Protein AF-A0A1F3BCE0-F1 (afdb_monomer_lite)

Sequence (170 aa):
MANRNRELGTATLGGLVAGGLVSTALGMADISFSTAIGAFVGGLVAAYLLYGKTSQSAIAGALSGALGTPFFLGVSQILLIFEVIPLPSGPTPQLSELQAAVVVILMMNLIAGAIGAVILSAVHHPPKSLPPPPPPPGSAAGPVRYCVQCGAQLPSGAMICTHCNARQPQ

Foldseek 3Di:
DVVLVVLLVVLLVQLLVQLLVQLVVVVVVVDPCSLLVSLLSSLQSSLVSNAADLVSSLVSSLSSLLVSVVVNVVVVVVCVVVVVDPDDPDDDDDPVVVVVVNVVSNVSSSVSSSVSNNVNNVVRHHDPDDDDDPPPPPPDPDPFDADPPPRHTDDPPDQADPPPRDGDDD

Radius of gyration: 28.33 Å; chains: 1; bounding box: 57×28×84 Å

Structure (mmCIF, N/CA/C/O backbone):
data_AF-A0A1F3BCE0-F1
#
_entry.id   AF-A0A1F3BCE0-F1
#
loop_
_atom_site.group_PDB
_atom_site.id
_atom_site.type_symbol
_atom_site.label_atom_id
_atom_site.label_alt_id
_atom_site.label_comp_id
_atom_site.label_asym_id
_atom_site.label_entity_id
_atom_site.label_seq_id
_atom_site.pdbx_PDB_ins_code
_atom_site.Cartn_x
_atom_site.Cartn_y
_atom_site.Cartn_z
_atom_site.occupancy
_atom_site.B_iso_or_equiv
_atom_site.auth_seq_id
_atom_site.auth_comp_id
_atom_site.auth_asym_id
_atom_site.auth_atom_id
_atom_site.pdbx_PDB_model_num
ATOM 1 N N . MET A 1 1 ? 1.589 -1.762 25.331 1.00 50.16 1 MET A N 1
ATOM 2 C CA . MET A 1 1 ? 2.075 -1.101 24.094 1.00 50.16 1 MET A CA 1
ATOM 3 C C . MET A 1 1 ? 2.543 -2.093 23.023 1.00 50.16 1 MET A C 1
ATOM 5 O O . MET A 1 1 ? 2.323 -1.817 21.854 1.00 50.16 1 MET A O 1
ATOM 9 N N . ALA A 1 2 ? 3.106 -3.256 23.385 1.00 55.72 2 ALA A N 1
ATOM 10 C CA . ALA A 1 2 ? 3.605 -4.250 22.421 1.00 55.72 2 ALA A CA 1
ATOM 11 C C . ALA A 1 2 ? 2.556 -4.787 21.415 1.00 55.72 2 ALA A C 1
ATOM 13 O O . ALA A 1 2 ? 2.875 -4.913 20.237 1.00 55.72 2 ALA A O 1
ATOM 14 N N . ASN A 1 3 ? 1.304 -5.036 21.833 1.00 62.75 3 ASN A N 1
ATOM 15 C CA . ASN A 1 3 ? 0.257 -5.510 20.907 1.00 62.75 3 ASN A CA 1
ATOM 16 C C . ASN A 1 3 ? -0.098 -4.480 19.825 1.00 62.75 3 ASN A C 1
ATOM 18 O O . ASN A 1 3 ? -0.171 -4.831 18.655 1.00 62.75 3 ASN A O 1
ATOM 22 N N . ARG A 1 4 ? -0.184 -3.193 20.185 1.00 63.97 4 ARG A N 1
ATOM 23 C CA . ARG A 1 4 ? -0.515 -2.108 19.246 1.00 63.97 4 ARG A CA 1
ATOM 24 C C . ARG A 1 4 ? 0.516 -1.959 18.121 1.00 63.97 4 ARG A C 1
ATOM 26 O O . ARG A 1 4 ? 0.155 -1.661 16.988 1.00 63.97 4 ARG A O 1
ATOM 33 N N . ASN A 1 5 ? 1.798 -2.165 18.429 1.00 68.44 5 ASN A N 1
ATOM 34 C CA . ASN A 1 5 ? 2.860 -2.105 17.421 1.00 68.44 5 ASN A CA 1
ATOM 35 C C . ASN A 1 5 ? 2.867 -3.347 16.521 1.00 68.44 5 ASN A C 1
ATOM 37 O O . ASN A 1 5 ? 3.175 -3.230 15.338 1.00 68.44 5 ASN A O 1
ATOM 41 N N . ARG A 1 6 ? 2.495 -4.521 17.052 1.00 72.12 6 ARG A N 1
ATOM 42 C CA . ARG A 1 6 ? 2.327 -5.737 16.242 1.00 72.12 6 ARG A CA 1
ATOM 43 C C . ARG A 1 6 ? 1.175 -5.605 15.250 1.00 72.12 6 ARG A C 1
ATOM 45 O O . ARG A 1 6 ? 1.362 -5.956 14.094 1.00 72.12 6 ARG A O 1
ATOM 52 N N . GLU A 1 7 ? 0.046 -5.046 15.675 1.00 75.38 7 GLU A N 1
ATOM 53 C CA . GLU A 1 7 ? -1.128 -4.800 14.820 1.00 75.38 7 GLU A CA 1
ATOM 54 C C . GLU A 1 7 ? -0.823 -3.813 13.681 1.00 75.38 7 GLU A C 1
ATOM 56 O O . GLU A 1 7 ? -1.192 -4.038 12.531 1.00 75.38 7 GLU A O 1
ATOM 61 N N . LEU A 1 8 ? -0.085 -2.738 13.980 1.00 75.38 8 LEU A N 1
ATOM 62 C CA . LEU A 1 8 ? 0.407 -1.796 12.968 1.00 75.38 8 LEU A CA 1
ATOM 63 C C . LEU A 1 8 ? 1.355 -2.470 11.969 1.00 75.38 8 LEU A C 1
ATOM 65 O O . LEU A 1 8 ? 1.243 -2.250 10.762 1.00 75.38 8 LEU A O 1
ATOM 69 N N . GLY A 1 9 ? 2.282 -3.292 12.466 1.00 77.50 9 GLY A N 1
ATOM 70 C CA . GLY A 1 9 ? 3.245 -4.005 11.633 1.00 77.50 9 GLY A CA 1
ATOM 71 C C . GLY A 1 9 ? 2.578 -4.988 10.672 1.00 77.50 9 GLY A C 1
ATOM 72 O O . GLY A 1 9 ? 2.871 -4.963 9.479 1.00 77.50 9 GLY A O 1
ATOM 73 N N . THR A 1 10 ? 1.642 -5.808 11.157 1.00 81.88 10 THR A N 1
ATOM 74 C CA . THR A 1 10 ? 0.932 -6.788 10.318 1.00 81.88 10 THR A CA 1
ATOM 75 C C . THR A 1 10 ? 0.036 -6.118 9.283 1.00 81.88 10 THR A C 1
ATOM 77 O O . THR A 1 10 ? 0.005 -6.564 8.138 1.00 81.88 10 THR A O 1
ATOM 80 N N . ALA A 1 11 ? -0.637 -5.023 9.640 1.00 79.38 11 ALA A N 1
ATOM 81 C CA . ALA A 1 11 ? -1.458 -4.266 8.700 1.00 79.38 11 ALA A CA 1
ATOM 82 C C . ALA A 1 11 ? -0.626 -3.588 7.604 1.00 79.38 11 ALA A C 1
ATOM 84 O O . ALA A 1 11 ? -0.996 -3.632 6.431 1.00 79.38 11 ALA A O 1
ATOM 85 N N . THR A 1 12 ? 0.528 -3.018 7.966 1.00 80.50 12 THR A N 1
ATOM 86 C CA . THR A 1 12 ? 1.458 -2.419 6.995 1.00 80.50 12 THR A CA 1
ATOM 87 C C . THR A 1 12 ? 2.016 -3.482 6.051 1.00 80.50 12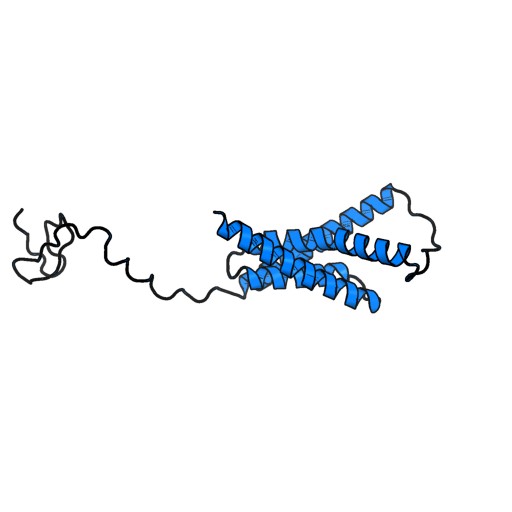 THR A C 1
ATOM 89 O O . THR A 1 12 ? 2.082 -3.259 4.846 1.00 80.50 12 THR A O 1
ATOM 92 N N . LEU A 1 13 ? 2.368 -4.660 6.580 1.00 83.81 13 LEU A N 1
ATOM 93 C CA . LEU A 1 13 ? 2.865 -5.780 5.784 1.00 83.81 13 LEU A CA 1
ATOM 94 C C . LEU A 1 13 ? 1.784 -6.327 4.839 1.00 83.81 13 LEU A C 1
ATOM 96 O O . LEU A 1 13 ? 2.056 -6.545 3.663 1.00 83.81 13 LEU A O 1
ATOM 100 N N . GLY A 1 14 ? 0.550 -6.487 5.325 1.00 83.06 14 GLY A N 1
ATOM 101 C CA . GLY A 1 14 ? -0.590 -6.901 4.505 1.00 83.06 14 GLY A CA 1
ATOM 102 C C . GLY A 1 14 ? -0.883 -5.914 3.373 1.00 83.06 14 GLY A C 1
ATOM 103 O O . GLY A 1 14 ? -1.047 -6.327 2.225 1.00 83.06 14 GLY A O 1
ATOM 104 N N . GLY A 1 15 ? -0.864 -4.611 3.673 1.00 81.56 15 GLY A N 1
ATOM 105 C CA . GLY A 1 15 ? -0.995 -3.552 2.673 1.00 81.56 15 GLY A CA 1
ATOM 106 C C . GLY A 1 15 ? 0.139 -3.558 1.648 1.00 81.56 15 GLY A C 1
ATOM 107 O O . GLY A 1 15 ? -0.115 -3.449 0.453 1.00 81.56 15 GLY A O 1
ATOM 108 N N . LEU A 1 16 ? 1.383 -3.760 2.089 1.00 84.06 16 LEU A N 1
ATOM 109 C CA . LEU A 1 16 ? 2.546 -3.829 1.204 1.00 84.06 16 LEU A CA 1
ATOM 110 C C . LEU A 1 16 ? 2.471 -5.023 0.243 1.00 84.06 16 LEU A C 1
ATOM 112 O O . LEU A 1 16 ? 2.713 -4.859 -0.950 1.00 84.06 16 LEU A O 1
ATOM 116 N N . VAL A 1 17 ? 2.103 -6.208 0.736 1.00 84.62 17 VAL A N 1
ATOM 117 C CA . VAL A 1 17 ? 1.971 -7.410 -0.103 1.00 84.62 17 VAL A CA 1
ATOM 118 C C . VAL A 1 17 ? 0.839 -7.241 -1.115 1.00 84.62 17 VAL A C 1
ATOM 120 O O . VAL A 1 17 ? 1.044 -7.474 -2.305 1.00 84.62 17 VAL A O 1
ATOM 123 N N . ALA A 1 18 ? -0.337 -6.791 -0.671 1.00 85.50 18 ALA A N 1
ATOM 124 C CA . ALA A 1 18 ? -1.476 -6.583 -1.560 1.00 85.50 18 ALA A CA 1
ATOM 125 C C . ALA A 1 18 ? -1.192 -5.494 -2.607 1.00 85.50 18 ALA A C 1
ATOM 127 O O . ALA A 1 18 ? -1.398 -5.709 -3.800 1.00 85.50 18 ALA A O 1
ATOM 128 N N . GLY A 1 19 ? -0.667 -4.346 -2.174 1.00 82.62 19 GLY A N 1
ATOM 129 C CA . GLY A 1 19 ? -0.319 -3.241 -3.062 1.00 82.62 19 GLY A CA 1
ATOM 130 C C . GLY A 1 19 ? 0.815 -3.579 -4.030 1.00 82.62 19 GLY A C 1
ATOM 131 O O . GLY A 1 19 ? 0.760 -3.190 -5.198 1.00 82.62 19 GLY A O 1
ATOM 132 N N . GLY A 1 20 ? 1.806 -4.355 -3.584 1.00 78.94 20 GLY A N 1
ATOM 133 C CA . GLY A 1 20 ? 2.882 -4.875 -4.425 1.00 78.94 20 GLY A CA 1
ATOM 134 C C . GLY A 1 20 ? 2.356 -5.797 -5.523 1.00 78.94 20 GLY A C 1
ATOM 135 O O . GLY A 1 20 ? 2.629 -5.551 -6.693 1.00 78.94 20 GLY A O 1
ATOM 136 N N . LEU A 1 21 ? 1.532 -6.791 -5.171 1.00 83.00 21 LEU A N 1
ATOM 137 C CA . LEU A 1 21 ? 0.924 -7.715 -6.139 1.00 83.00 21 LEU A CA 1
ATOM 138 C C . LEU A 1 21 ? 0.080 -6.987 -7.187 1.00 83.00 21 LEU A C 1
ATOM 140 O O . LEU A 1 21 ? 0.200 -7.268 -8.379 1.00 83.00 21 LEU A O 1
ATOM 144 N N . VAL A 1 22 ? -0.740 -6.027 -6.753 1.00 85.12 22 VAL A N 1
ATOM 145 C CA . VAL A 1 22 ? -1.549 -5.199 -7.656 1.00 85.12 22 VAL A CA 1
ATOM 146 C C . VAL A 1 22 ? -0.647 -4.375 -8.575 1.00 85.12 22 VAL A C 1
ATOM 148 O O . VAL A 1 22 ? -0.837 -4.403 -9.787 1.00 85.12 22 VAL A O 1
ATOM 151 N N . SER A 1 23 ? 0.385 -3.716 -8.038 1.00 80.31 23 SER A N 1
ATOM 152 C CA . SER A 1 23 ? 1.344 -2.950 -8.852 1.00 80.31 23 SER A CA 1
ATOM 153 C C . SER A 1 23 ? 2.004 -3.819 -9.922 1.00 80.31 23 SER A C 1
ATOM 155 O O . SER A 1 23 ? 2.091 -3.410 -11.077 1.00 80.31 23 SER A O 1
ATOM 157 N N . THR A 1 24 ? 2.446 -5.025 -9.557 1.00 76.31 24 THR A N 1
ATOM 158 C CA . THR A 1 24 ? 3.091 -5.956 -10.488 1.00 76.31 24 THR A CA 1
ATOM 159 C C . THR A 1 24 ? 2.121 -6.436 -11.563 1.00 76.31 24 THR A C 1
ATOM 161 O O . THR A 1 24 ? 2.476 -6.428 -12.739 1.00 76.31 24 THR A O 1
ATOM 164 N N . ALA A 1 25 ? 0.893 -6.800 -11.188 1.00 81.25 25 ALA A N 1
ATOM 165 C CA . ALA A 1 25 ? -0.125 -7.241 -12.138 1.00 81.25 25 ALA A CA 1
ATOM 166 C C . ALA A 1 25 ? -0.481 -6.138 -13.149 1.00 81.25 25 ALA A C 1
ATOM 168 O O . ALA A 1 25 ? -0.535 -6.402 -14.348 1.00 81.25 25 ALA A O 1
ATOM 169 N N . LEU A 1 26 ? -0.663 -4.894 -12.687 1.00 83.75 26 LEU A N 1
ATOM 170 C CA . LEU A 1 26 ? -0.916 -3.754 -13.577 1.00 83.75 26 LEU A CA 1
ATOM 171 C C . LEU A 1 26 ? 0.314 -3.379 -14.413 1.00 83.75 26 LEU A C 1
ATOM 173 O O . LEU A 1 26 ? 0.160 -2.933 -15.547 1.00 83.75 26 LEU A O 1
ATOM 177 N N . GLY A 1 27 ? 1.519 -3.569 -13.872 1.00 76.62 27 GLY A N 1
ATOM 178 C CA . GLY A 1 27 ? 2.769 -3.370 -14.602 1.00 76.62 27 GLY A CA 1
ATOM 179 C C . GLY A 1 27 ? 2.918 -4.324 -15.787 1.00 76.62 27 GLY A C 1
ATOM 180 O O . GLY A 1 27 ? 3.369 -3.896 -16.840 1.00 76.62 27 GLY A O 1
ATOM 181 N N . MET A 1 28 ? 2.470 -5.580 -15.662 1.00 76.50 28 MET A N 1
ATOM 182 C CA . MET A 1 28 ? 2.459 -6.524 -16.793 1.00 76.50 28 MET A CA 1
ATOM 183 C C . MET A 1 28 ? 1.461 -6.147 -17.894 1.00 76.50 28 MET A C 1
ATOM 185 O O . MET A 1 28 ? 1.598 -6.603 -19.023 1.00 76.50 28 MET A O 1
ATOM 189 N N . ALA A 1 29 ? 0.455 -5.337 -17.569 1.00 83.25 29 ALA A N 1
ATOM 190 C CA . ALA A 1 29 ? -0.540 -4.848 -18.516 1.00 83.25 29 ALA A CA 1
ATOM 191 C C . ALA A 1 29 ? -0.186 -3.465 -19.104 1.00 83.25 29 ALA A C 1
ATOM 193 O O . ALA A 1 29 ? -1.044 -2.851 -19.735 1.00 83.25 29 ALA A O 1
ATOM 194 N N . ASP A 1 30 ? 1.035 -2.957 -18.870 1.00 78.69 30 ASP A N 1
ATOM 195 C CA . ASP A 1 30 ? 1.509 -1.632 -19.312 1.00 78.69 30 ASP A CA 1
ATOM 196 C C . ASP A 1 30 ? 0.585 -0.465 -18.899 1.00 78.69 30 ASP A C 1
ATOM 198 O O . ASP A 1 30 ? 0.474 0.568 -19.565 1.00 78.69 30 ASP A O 1
ATOM 202 N N . ILE A 1 31 ? -0.095 -0.604 -17.756 1.00 82.38 31 ILE A N 1
ATOM 203 C CA . ILE A 1 31 ? -0.992 0.439 -17.256 1.00 82.38 31 ILE A CA 1
ATOM 204 C C . ILE A 1 31 ? -0.166 1.540 -16.589 1.00 82.38 31 ILE A C 1
ATOM 206 O O . ILE A 1 31 ? 0.588 1.307 -15.639 1.00 82.38 31 ILE A O 1
ATOM 210 N N . SER A 1 32 ? -0.353 2.777 -17.056 1.00 81.06 32 SER A N 1
ATOM 211 C CA . SER A 1 32 ? 0.250 3.958 -16.437 1.00 81.06 32 SER A CA 1
ATOM 212 C C . SER A 1 32 ? -0.177 4.080 -14.969 1.00 81.06 32 SER A C 1
ATOM 214 O O . SER A 1 32 ? -1.330 3.834 -14.627 1.00 81.06 32 SER A O 1
ATOM 216 N N . PHE A 1 33 ? 0.741 4.503 -14.095 1.00 79.19 33 PHE A N 1
ATOM 217 C CA . PHE A 1 33 ? 0.499 4.666 -12.651 1.00 79.19 33 PHE A CA 1
ATOM 218 C C . PHE A 1 33 ? 0.217 3.366 -11.875 1.00 79.19 33 PHE A C 1
ATOM 220 O O . PHE A 1 33 ? -0.322 3.423 -10.767 1.00 79.19 33 PHE A O 1
ATOM 227 N N . SER A 1 34 ? 0.625 2.206 -12.397 1.00 80.62 34 SER A N 1
ATOM 228 C CA . SER A 1 34 ? 0.491 0.902 -11.726 1.00 80.62 34 SER A CA 1
ATOM 229 C C . SER A 1 34 ? 0.958 0.917 -10.262 1.00 80.62 34 SER A C 1
ATOM 231 O O . SER A 1 34 ? 0.253 0.416 -9.385 1.00 80.62 34 SER A O 1
ATOM 233 N N . THR A 1 35 ? 2.085 1.573 -9.967 1.00 81.19 35 THR A N 1
ATOM 234 C CA . THR A 1 35 ? 2.631 1.693 -8.604 1.00 81.19 35 THR A CA 1
ATOM 235 C C . THR A 1 35 ? 1.772 2.559 -7.686 1.00 81.19 35 THR A C 1
ATOM 237 O O . THR A 1 35 ? 1.637 2.249 -6.505 1.00 81.19 35 THR A O 1
ATOM 240 N N . ALA A 1 36 ? 1.166 3.627 -8.210 1.00 83.75 36 ALA A N 1
ATOM 241 C CA . ALA A 1 36 ? 0.311 4.517 -7.429 1.00 83.75 36 ALA A CA 1
ATOM 242 C C . ALA A 1 36 ? -1.031 3.846 -7.113 1.00 83.75 36 ALA A C 1
ATOM 244 O O . ALA A 1 36 ? -1.526 3.946 -5.991 1.00 83.75 36 ALA A O 1
ATOM 245 N N . ILE A 1 37 ? -1.588 3.105 -8.079 1.00 85.00 37 ILE A N 1
ATOM 246 C CA . ILE A 1 37 ? -2.800 2.298 -7.889 1.00 85.00 37 ILE A CA 1
ATOM 247 C C . ILE A 1 37 ? -2.535 1.199 -6.857 1.00 85.00 37 ILE A C 1
ATOM 249 O O . ILE A 1 37 ? -3.321 1.023 -5.928 1.00 85.00 37 ILE A O 1
ATOM 253 N N . GLY A 1 38 ? -1.410 0.493 -6.961 1.00 82.94 38 GLY A N 1
ATOM 254 C CA . GLY A 1 38 ? -1.050 -0.508 -5.966 1.00 82.94 38 GLY A CA 1
ATOM 255 C C . GLY A 1 38 ? -0.787 0.093 -4.586 1.00 82.94 38 GLY A C 1
ATOM 256 O O . GLY A 1 38 ? -1.270 -0.453 -3.598 1.00 82.94 38 GLY A O 1
ATOM 257 N N . ALA A 1 39 ? -0.131 1.253 -4.488 1.00 83.25 39 ALA A N 1
ATOM 258 C CA . ALA A 1 39 ? 0.026 1.966 -3.219 1.00 83.25 39 ALA A CA 1
ATOM 259 C C . ALA A 1 39 ? -1.332 2.352 -2.607 1.00 83.25 39 ALA A C 1
ATOM 261 O O . ALA A 1 39 ? -1.544 2.157 -1.410 1.00 83.25 39 ALA A O 1
ATOM 262 N N . PHE A 1 40 ? -2.279 2.820 -3.425 1.00 86.44 40 PHE A N 1
ATOM 263 C CA . PHE A 1 40 ? -3.645 3.120 -2.996 1.00 86.44 40 PHE A CA 1
ATOM 264 C C . PHE A 1 40 ? -4.368 1.876 -2.458 1.00 86.44 40 PHE A C 1
ATOM 266 O O . PHE A 1 40 ? -4.936 1.919 -1.365 1.00 86.44 40 PHE A O 1
ATOM 273 N N . VAL A 1 41 ? -4.296 0.747 -3.174 1.00 87.75 41 VAL A N 1
ATOM 274 C CA . VAL A 1 41 ? -4.884 -0.528 -2.728 1.00 87.75 41 VAL A CA 1
ATOM 275 C C . VAL A 1 41 ? -4.201 -1.047 -1.462 1.00 87.75 41 VAL A C 1
ATOM 277 O O . VAL A 1 41 ? -4.880 -1.507 -0.546 1.00 87.75 41 VAL A O 1
ATOM 280 N N . GLY A 1 42 ? -2.880 -0.914 -1.355 1.00 84.25 42 GLY A N 1
ATOM 281 C CA . GLY A 1 42 ? -2.143 -1.240 -0.137 1.00 84.25 42 GLY A CA 1
ATOM 282 C C . GLY A 1 42 ? -2.595 -0.399 1.058 1.00 84.25 42 GLY A C 1
ATOM 283 O O . GLY A 1 42 ? -2.808 -0.938 2.146 1.00 84.25 42 GLY A O 1
ATOM 284 N N . GLY A 1 43 ? -2.856 0.891 0.833 1.00 82.56 43 GLY A N 1
ATOM 285 C CA . GLY A 1 43 ? -3.464 1.792 1.810 1.00 82.56 43 GLY A CA 1
ATOM 286 C C . GLY A 1 43 ? -4.859 1.351 2.254 1.00 82.56 43 GLY A C 1
ATOM 287 O O . GLY A 1 43 ? -5.128 1.300 3.457 1.00 82.56 43 GLY A O 1
ATOM 288 N N . LEU A 1 44 ? -5.726 0.963 1.311 1.00 84.94 44 LEU A N 1
ATOM 289 C CA . LEU A 1 44 ? -7.048 0.403 1.617 1.00 84.94 44 LEU A CA 1
ATOM 290 C C . LEU A 1 44 ? -6.923 -0.856 2.486 1.00 84.94 44 LEU A C 1
ATOM 292 O O . LEU A 1 44 ? -7.535 -0.942 3.545 1.00 84.94 44 LEU A O 1
ATOM 296 N N . VAL A 1 45 ? -6.091 -1.819 2.091 1.00 85.31 45 VAL A N 1
ATOM 297 C CA . VAL A 1 45 ? -5.916 -3.075 2.839 1.00 85.31 45 VAL A CA 1
ATOM 298 C C . VAL A 1 45 ? -5.360 -2.818 4.242 1.00 85.31 45 VAL A C 1
ATOM 300 O O . VAL A 1 45 ? -5.848 -3.401 5.213 1.00 85.31 45 VAL A O 1
ATOM 303 N N . ALA A 1 46 ? -4.400 -1.901 4.384 1.00 82.25 46 ALA A N 1
ATOM 304 C CA . ALA A 1 46 ? -3.877 -1.512 5.690 1.00 82.25 46 ALA A CA 1
ATOM 305 C C . ALA A 1 46 ? -4.973 -0.902 6.581 1.00 82.25 46 ALA A C 1
ATOM 307 O O . ALA A 1 46 ? -5.107 -1.284 7.745 1.00 82.25 46 ALA A O 1
ATOM 308 N N . ALA A 1 47 ? -5.799 0.000 6.043 1.00 81.56 47 ALA A N 1
ATOM 309 C CA . ALA A 1 47 ? -6.919 0.584 6.780 1.00 81.56 47 ALA A CA 1
ATOM 310 C C . ALA A 1 47 ? -7.986 -0.445 7.164 1.00 81.56 47 ALA A C 1
ATOM 312 O O . ALA A 1 47 ? -8.525 -0.371 8.271 1.00 81.56 47 ALA A O 1
ATOM 313 N N . TYR A 1 48 ? -8.247 -1.420 6.291 1.00 83.19 48 TYR A N 1
ATOM 314 C CA . TYR A 1 48 ? -9.182 -2.507 6.560 1.00 83.19 48 TYR A CA 1
ATOM 315 C C . TYR A 1 48 ? -8.720 -3.353 7.750 1.00 83.19 48 TYR A C 1
ATOM 317 O O . TYR A 1 48 ? -9.511 -3.659 8.636 1.00 83.19 48 TYR A O 1
ATOM 325 N N . LEU A 1 49 ? -7.426 -3.682 7.811 1.00 81.50 49 LEU A N 1
ATOM 326 C CA . LEU A 1 49 ? -6.853 -4.485 8.894 1.00 81.50 49 LEU A CA 1
ATOM 327 C C . LEU A 1 49 ? -6.772 -3.730 10.233 1.00 81.50 49 LEU A C 1
ATOM 329 O O . LEU A 1 49 ? -6.841 -4.355 11.288 1.00 81.50 49 LEU A O 1
ATOM 333 N N . LEU A 1 50 ? -6.635 -2.400 10.206 1.00 77.25 50 LEU A N 1
ATOM 334 C CA . LEU A 1 50 ? -6.449 -1.566 11.402 1.00 77.25 50 LEU A CA 1
ATOM 335 C C . LEU A 1 50 ? -7.744 -1.089 12.075 1.00 77.25 50 LEU A C 1
ATOM 337 O O . LEU A 1 50 ? -7.650 -0.529 13.165 1.00 77.25 50 LEU A O 1
ATOM 341 N N . TYR A 1 51 ? -8.912 -1.276 11.449 1.00 67.31 51 TYR A N 1
ATOM 342 C CA . TYR A 1 51 ? -10.249 -1.010 12.010 1.00 67.31 51 TYR A CA 1
ATOM 343 C C . TYR A 1 51 ? -10.322 0.213 12.964 1.00 67.31 51 TYR A C 1
ATOM 345 O O . TYR A 1 51 ? -10.345 0.095 14.190 1.00 67.31 51 TYR A O 1
ATOM 353 N N . GLY A 1 52 ? -10.420 1.424 12.399 1.00 58.91 52 GLY A N 1
ATOM 354 C CA . GLY A 1 52 ? -11.069 2.554 13.087 1.00 58.91 52 GLY A CA 1
ATOM 355 C C . GLY A 1 52 ? -10.204 3.670 13.689 1.00 58.91 52 GLY A C 1
ATOM 356 O O . GLY A 1 52 ? -10.775 4.621 14.221 1.00 58.91 52 GLY A O 1
ATOM 357 N N . LYS A 1 53 ? -8.866 3.648 13.596 1.00 68.31 53 LYS A N 1
ATOM 358 C CA . LYS A 1 53 ? -8.034 4.829 13.937 1.00 68.31 53 LYS A CA 1
ATOM 359 C C . LYS A 1 53 ? -7.393 5.437 12.694 1.00 68.31 53 LYS A C 1
ATOM 361 O O . LYS A 1 53 ? -6.332 4.988 12.266 1.00 68.31 53 LYS A O 1
ATOM 366 N N . THR A 1 54 ? -8.002 6.514 12.192 1.00 68.06 54 THR A N 1
ATOM 367 C CA . THR A 1 54 ? -7.582 7.297 11.011 1.00 68.06 54 THR A CA 1
ATOM 368 C C . THR A 1 54 ? -6.109 7.701 11.025 1.00 68.06 54 THR A C 1
ATOM 370 O O . THR A 1 54 ? -5.457 7.678 9.988 1.00 68.06 54 THR A O 1
ATOM 373 N N . SER A 1 55 ? -5.542 8.025 12.191 1.00 71.81 55 SER A N 1
ATOM 374 C CA . SER A 1 55 ? -4.116 8.362 12.291 1.00 71.81 55 SER A CA 1
ATOM 375 C C . SER A 1 55 ? -3.193 7.153 12.120 1.00 71.81 55 SER A C 1
ATOM 377 O O . SER A 1 55 ? -2.104 7.287 11.575 1.00 71.81 55 SER A O 1
ATOM 379 N N . GLN A 1 56 ? -3.610 5.963 12.557 1.00 74.56 56 GLN A N 1
ATOM 380 C CA . GLN A 1 56 ? -2.803 4.745 12.443 1.00 74.56 56 GLN A CA 1
ATOM 381 C C . GLN A 1 56 ? -2.900 4.127 11.051 1.00 74.56 56 GLN A C 1
ATOM 383 O O . GLN A 1 56 ? -1.892 3.657 10.528 1.00 74.56 56 GLN A O 1
ATOM 388 N N . SER A 1 57 ? -4.086 4.165 10.443 1.00 68.44 57 SER A N 1
ATOM 389 C CA . SER A 1 57 ? -4.295 3.721 9.067 1.00 68.44 57 SER A CA 1
ATOM 390 C C . SER A 1 57 ? -3.551 4.614 8.078 1.00 68.44 57 SER A C 1
ATOM 392 O O . SER A 1 57 ? -2.856 4.082 7.222 1.00 68.44 57 SER A O 1
ATOM 394 N N . ALA A 1 58 ? -3.582 5.942 8.243 1.00 75.00 58 ALA A N 1
ATOM 395 C CA . ALA A 1 58 ? -2.815 6.860 7.396 1.00 75.00 58 ALA A CA 1
ATOM 396 C C . ALA A 1 58 ? -1.302 6.578 7.439 1.00 75.00 58 ALA A C 1
ATOM 398 O O . ALA A 1 58 ? -0.659 6.532 6.394 1.00 75.00 58 ALA A O 1
ATOM 399 N N . ILE A 1 59 ? -0.738 6.329 8.629 1.00 77.00 59 ILE A N 1
ATOM 400 C CA . ILE A 1 59 ? 0.687 5.994 8.781 1.00 77.00 59 ILE A CA 1
ATOM 401 C C . ILE A 1 59 ? 1.000 4.636 8.136 1.00 77.00 59 ILE A C 1
ATOM 403 O O . ILE A 1 59 ? 1.980 4.524 7.406 1.00 77.00 59 ILE A O 1
ATOM 407 N N . ALA A 1 60 ? 0.166 3.613 8.349 1.00 74.81 60 ALA A N 1
ATOM 408 C CA . ALA A 1 60 ? 0.365 2.294 7.743 1.00 74.81 60 ALA A CA 1
ATOM 409 C C . ALA A 1 60 ? 0.211 2.317 6.207 1.00 74.81 60 ALA A C 1
ATOM 411 O O . ALA A 1 60 ? 0.970 1.665 5.488 1.00 74.81 60 ALA A O 1
ATOM 412 N N . GLY A 1 61 ? -0.727 3.113 5.691 1.00 73.94 61 GLY A N 1
ATOM 413 C CA . GLY A 1 61 ? -0.912 3.352 4.260 1.00 73.94 61 GLY A CA 1
ATOM 414 C C . GLY A 1 61 ? 0.257 4.109 3.633 1.00 73.94 61 GLY A C 1
ATOM 415 O O . GLY A 1 61 ? 0.767 3.708 2.592 1.00 73.94 61 GLY A O 1
ATOM 416 N N . ALA A 1 62 ? 0.750 5.153 4.300 1.00 75.62 62 ALA A N 1
ATOM 417 C CA . ALA A 1 62 ? 1.926 5.893 3.850 1.00 75.62 62 ALA A CA 1
ATOM 418 C C . ALA A 1 62 ? 3.185 5.011 3.839 1.00 75.62 62 ALA A C 1
ATOM 420 O O . ALA A 1 62 ? 3.942 5.031 2.872 1.00 75.62 62 ALA A O 1
ATOM 421 N N . LEU A 1 63 ? 3.394 4.205 4.887 1.00 80.62 63 LEU A N 1
ATOM 422 C CA . LEU A 1 63 ? 4.538 3.295 4.982 1.00 80.62 63 LEU A CA 1
ATOM 423 C C . LEU A 1 63 ? 4.482 2.192 3.922 1.00 80.62 63 LEU A C 1
ATOM 425 O O . LEU A 1 63 ? 5.496 1.918 3.285 1.00 80.62 63 LEU A O 1
ATOM 429 N N . SER A 1 64 ? 3.313 1.587 3.696 1.00 75.31 64 SER A N 1
ATOM 430 C CA . SER A 1 64 ? 3.149 0.570 2.647 1.00 75.31 64 SER A CA 1
ATOM 431 C C . SER A 1 64 ? 3.335 1.153 1.241 1.00 75.31 64 SER A C 1
ATOM 433 O O . SER A 1 64 ? 4.021 0.539 0.426 1.00 75.31 64 SER A O 1
ATOM 435 N N . GLY A 1 65 ? 2.833 2.364 0.973 1.00 73.88 65 GLY A N 1
ATOM 436 C CA . GLY A 1 65 ? 3.068 3.071 -0.291 1.00 73.88 65 GLY A CA 1
ATOM 437 C C . GLY A 1 65 ? 4.538 3.449 -0.508 1.00 73.88 65 GLY A C 1
ATOM 438 O O . GLY A 1 65 ? 5.097 3.197 -1.576 1.00 73.88 65 GLY A O 1
ATOM 439 N N . ALA A 1 66 ? 5.202 3.988 0.518 1.00 76.69 66 ALA A N 1
ATOM 440 C CA . ALA A 1 66 ? 6.613 4.368 0.446 1.00 76.69 66 ALA A CA 1
ATOM 441 C C . ALA A 1 66 ? 7.527 3.155 0.220 1.00 76.69 66 ALA A C 1
ATOM 443 O O . ALA A 1 66 ? 8.427 3.210 -0.619 1.00 76.69 66 ALA A O 1
ATOM 444 N N . LEU A 1 67 ? 7.270 2.051 0.931 1.00 76.25 67 LEU A N 1
ATOM 445 C CA . LEU A 1 67 ? 8.050 0.815 0.837 1.00 76.25 67 LEU A CA 1
ATOM 446 C C . LEU A 1 67 ? 7.693 -0.038 -0.394 1.00 76.25 67 LEU A C 1
ATOM 448 O O . LEU A 1 67 ? 8.492 -0.884 -0.792 1.00 76.25 67 LEU A O 1
ATOM 452 N N . GLY A 1 68 ? 6.551 0.204 -1.045 1.00 72.25 68 GLY A N 1
ATOM 453 C CA . GLY A 1 68 ? 6.185 -0.469 -2.295 1.00 72.25 68 GLY A CA 1
ATOM 454 C C . GLY A 1 68 ? 7.156 -0.168 -3.442 1.00 72.25 68 GLY A C 1
ATOM 455 O O . GLY A 1 68 ? 7.504 -1.059 -4.214 1.00 72.25 68 GLY A O 1
ATOM 456 N N . THR A 1 69 ? 7.669 1.063 -3.512 1.00 73.56 69 THR A N 1
ATOM 457 C CA . THR A 1 69 ? 8.620 1.498 -4.551 1.00 73.56 69 THR A CA 1
ATOM 458 C C . THR A 1 69 ? 9.962 0.741 -4.510 1.00 73.56 69 THR A C 1
ATOM 460 O O . THR A 1 69 ? 10.339 0.160 -5.529 1.00 73.56 69 THR A O 1
ATOM 463 N N . PRO A 1 70 ? 10.694 0.673 -3.373 1.00 72.19 70 PRO A N 1
ATOM 464 C CA . PRO A 1 70 ? 11.920 -0.122 -3.292 1.00 72.19 70 PRO A CA 1
ATOM 465 C C . PRO A 1 70 ? 11.653 -1.627 -3.416 1.00 72.19 70 PRO A C 1
ATOM 467 O O . PRO A 1 70 ? 12.510 -2.344 -3.926 1.00 72.19 70 PRO A O 1
ATOM 470 N N . PHE A 1 71 ? 10.473 -2.111 -3.011 1.00 70.31 71 PHE A N 1
ATOM 471 C CA . PHE A 1 71 ? 10.094 -3.509 -3.213 1.00 70.31 71 PHE A CA 1
ATOM 472 C C . PHE A 1 71 ? 9.965 -3.849 -4.704 1.00 70.31 71 PHE A C 1
ATOM 474 O O . PHE A 1 71 ? 10.557 -4.825 -5.161 1.00 70.31 71 PHE A O 1
ATOM 481 N N . PHE A 1 72 ? 9.273 -3.012 -5.483 1.00 69.94 72 PHE A N 1
ATOM 482 C CA . PHE A 1 72 ? 9.170 -3.177 -6.934 1.00 69.94 72 PHE A CA 1
ATOM 483 C C . PHE A 1 72 ? 10.542 -3.114 -7.616 1.00 69.94 72 PHE A C 1
ATOM 485 O O . PHE A 1 72 ? 10.860 -3.977 -8.433 1.00 69.94 72 PHE A O 1
ATOM 492 N N . LEU A 1 73 ? 11.385 -2.148 -7.232 1.00 75.25 73 LEU A N 1
ATOM 493 C CA . LEU A 1 73 ? 12.759 -2.067 -7.732 1.00 75.25 73 LEU A CA 1
ATOM 494 C C . LEU A 1 73 ? 13.545 -3.344 -7.413 1.00 75.25 73 LEU A C 1
ATOM 496 O O . LEU A 1 73 ? 14.181 -3.898 -8.304 1.00 75.25 73 LEU A O 1
ATOM 500 N N . GLY A 1 74 ? 13.448 -3.866 -6.191 1.00 77.31 74 GLY A N 1
ATOM 501 C CA . GLY A 1 74 ? 14.082 -5.128 -5.808 1.00 77.31 74 GLY A CA 1
ATOM 502 C C . GLY A 1 74 ? 13.614 -6.311 -6.658 1.00 77.31 74 GLY A C 1
ATOM 503 O O . GLY A 1 74 ? 14.442 -7.058 -7.173 1.00 77.31 74 GLY A O 1
ATOM 504 N N . VAL A 1 75 ? 12.302 -6.448 -6.878 1.00 74.31 75 VAL A N 1
ATOM 505 C CA . VAL A 1 75 ? 11.738 -7.505 -7.738 1.00 74.31 75 VAL A CA 1
ATOM 506 C C . VAL A 1 75 ? 12.215 -7.354 -9.185 1.00 74.31 75 VAL A C 1
ATOM 508 O O . VAL A 1 75 ? 12.636 -8.338 -9.789 1.00 74.31 75 VAL A O 1
ATOM 511 N N . SER A 1 76 ? 12.219 -6.134 -9.732 1.00 71.38 76 SER A N 1
ATOM 512 C CA . SER A 1 76 ? 12.726 -5.885 -11.088 1.00 71.38 76 SER A CA 1
ATOM 513 C C . SER A 1 76 ? 14.217 -6.200 -11.229 1.00 71.38 76 SER A C 1
ATOM 515 O O . SER A 1 76 ? 14.613 -6.783 -12.231 1.00 71.38 76 SER A O 1
ATOM 517 N N . GLN A 1 77 ? 15.033 -5.895 -10.212 1.00 76.12 77 GLN A N 1
ATOM 518 C CA . GLN A 1 77 ? 16.463 -6.212 -10.199 1.00 76.12 77 GLN A CA 1
ATOM 519 C C . GLN A 1 77 ? 16.690 -7.722 -10.196 1.00 76.12 77 GLN A C 1
ATOM 521 O O . GLN A 1 77 ? 17.514 -8.218 -10.957 1.00 76.12 77 GLN A O 1
ATOM 526 N N . ILE A 1 78 ? 15.919 -8.467 -9.400 1.00 79.31 78 ILE A N 1
ATOM 527 C CA . ILE A 1 78 ? 15.977 -9.933 -9.387 1.00 79.31 78 ILE A CA 1
ATOM 528 C C . ILE A 1 78 ? 15.615 -10.492 -10.770 1.00 79.31 78 ILE A C 1
ATOM 530 O O . ILE A 1 78 ? 16.365 -11.297 -11.312 1.00 79.31 78 ILE A O 1
ATOM 534 N N . LEU A 1 79 ? 14.512 -10.041 -11.376 1.00 77.75 79 LEU A N 1
ATOM 535 C CA . LEU A 1 79 ? 14.094 -10.493 -12.711 1.00 77.75 79 LEU A CA 1
ATOM 536 C C . LEU A 1 79 ? 15.128 -10.173 -13.803 1.00 77.75 79 LEU A C 1
ATOM 538 O O . LEU A 1 79 ? 15.281 -10.955 -14.740 1.00 77.75 79 LEU A O 1
ATOM 542 N N . LEU A 1 80 ? 15.850 -9.058 -13.663 1.00 76.81 80 LEU A N 1
ATOM 543 C CA . LEU A 1 80 ? 16.927 -8.653 -14.567 1.00 76.81 80 LEU A CA 1
ATOM 544 C C . LEU A 1 80 ? 18.176 -9.535 -14.388 1.00 76.81 80 LEU A C 1
ATOM 546 O O . LEU A 1 80 ? 18.764 -9.948 -15.381 1.00 76.81 80 LEU A O 1
ATOM 550 N N . ILE A 1 81 ? 18.532 -9.905 -13.149 1.00 79.31 81 ILE A N 1
ATOM 551 C CA . ILE A 1 81 ? 19.621 -10.863 -12.855 1.00 79.31 81 ILE A CA 1
ATOM 552 C C . ILE A 1 81 ? 19.340 -12.237 -13.479 1.00 79.31 81 ILE A C 1
ATOM 554 O O . ILE A 1 81 ? 20.262 -12.902 -13.941 1.00 79.31 81 ILE A O 1
ATOM 558 N N . PHE A 1 82 ? 18.074 -12.657 -13.505 1.00 82.38 82 PHE A N 1
ATOM 559 C CA . PHE A 1 82 ? 17.650 -13.909 -14.137 1.00 82.38 8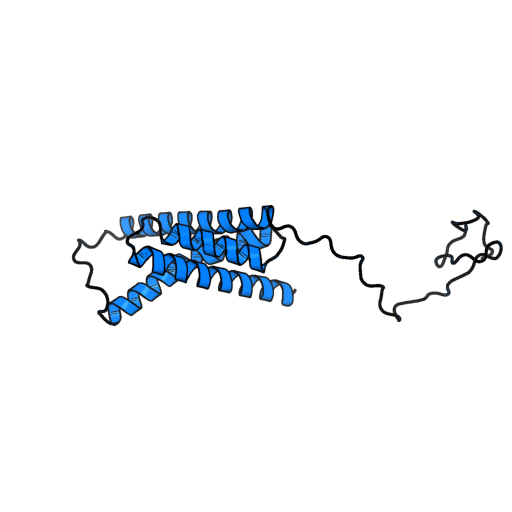2 PHE A CA 1
ATOM 560 C C . PHE A 1 82 ? 17.384 -13.782 -15.650 1.00 82.38 82 PHE A C 1
ATOM 562 O O . PHE A 1 82 ? 16.858 -14.724 -16.237 1.00 82.38 82 PHE A O 1
ATOM 569 N N . GLU A 1 83 ? 17.711 -12.639 -16.272 1.00 75.50 83 GLU A N 1
ATOM 570 C CA . GLU A 1 83 ? 17.493 -12.341 -17.702 1.00 75.50 83 GLU A CA 1
ATOM 571 C C . GLU A 1 83 ? 16.050 -12.579 -18.195 1.00 75.50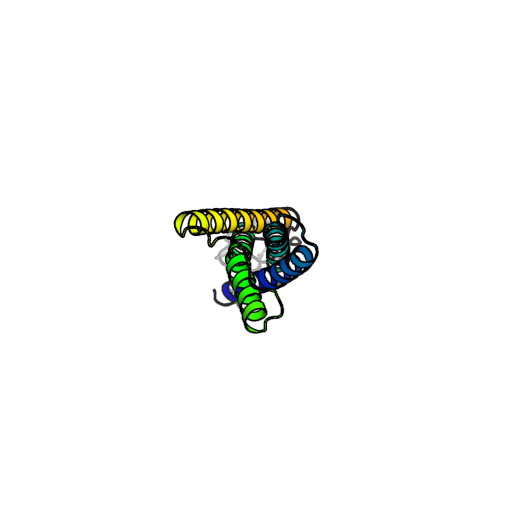 83 GLU A C 1
ATOM 573 O O . GLU A 1 83 ? 15.798 -12.768 -19.383 1.00 75.50 83 GLU A O 1
ATOM 578 N N . VAL A 1 84 ? 15.065 -12.531 -17.293 1.00 75.56 84 VAL A N 1
ATOM 579 C CA . VAL A 1 84 ? 13.644 -12.703 -17.647 1.00 75.56 84 VAL A CA 1
ATOM 580 C C . VAL A 1 84 ? 13.117 -11.472 -18.394 1.00 75.56 84 VAL A C 1
ATOM 582 O O . VAL A 1 84 ? 12.172 -11.570 -19.176 1.00 75.56 84 VAL A O 1
ATOM 585 N N . ILE A 1 85 ? 13.729 -10.308 -18.160 1.00 68.25 85 ILE A N 1
ATOM 586 C CA . ILE A 1 85 ? 13.385 -9.024 -18.778 1.00 68.25 85 ILE A CA 1
ATOM 587 C C . ILE A 1 85 ? 14.616 -8.523 -19.554 1.00 68.25 85 ILE A C 1
ATOM 589 O O . ILE A 1 85 ? 15.719 -8.558 -19.003 1.00 68.25 85 ILE A O 1
ATOM 593 N N . PRO A 1 86 ? 14.465 -8.045 -20.804 1.00 66.06 86 PRO A N 1
ATOM 594 C CA . PRO A 1 86 ? 15.585 -7.538 -21.594 1.00 66.06 86 PRO A CA 1
ATOM 595 C C . PRO A 1 86 ? 16.236 -6.309 -20.946 1.00 66.06 86 PRO A C 1
ATOM 597 O O . PRO A 1 86 ? 15.555 -5.482 -20.332 1.00 66.06 86 PRO A O 1
ATOM 600 N N . LEU A 1 87 ? 17.556 -6.156 -21.126 1.00 65.00 87 LEU A N 1
ATOM 601 C CA . LEU A 1 87 ? 18.259 -4.959 -20.668 1.00 65.00 87 LEU A CA 1
ATOM 602 C C . LEU A 1 87 ? 17.664 -3.706 -21.337 1.00 65.00 87 LEU A C 1
ATOM 604 O O . LEU A 1 87 ? 17.511 -3.681 -22.565 1.00 65.00 87 LEU A O 1
ATOM 608 N N . PRO A 1 88 ? 17.371 -2.646 -20.561 1.00 65.69 88 PRO A N 1
ATOM 609 C CA . PRO A 1 88 ? 16.890 -1.393 -21.120 1.00 65.69 88 PRO A CA 1
ATOM 610 C C . PRO A 1 88 ? 17.971 -0.809 -22.035 1.00 65.69 88 PRO A C 1
ATOM 612 O O . PRO A 1 88 ? 19.042 -0.414 -21.585 1.00 65.69 88 PRO A O 1
ATOM 615 N N . SER A 1 89 ? 17.690 -0.760 -23.335 1.00 60.91 89 SER A N 1
ATOM 616 C CA . SER A 1 89 ? 18.626 -0.322 -24.386 1.00 60.91 89 SER A CA 1
ATOM 617 C C . SER A 1 89 ? 18.650 1.204 -24.570 1.00 60.91 89 SER A C 1
ATOM 619 O O . SER A 1 89 ? 19.136 1.710 -25.580 1.00 60.91 89 SER A O 1
ATOM 621 N N . GLY A 1 90 ? 18.074 1.946 -23.622 1.00 70.19 90 GLY A N 1
ATOM 622 C CA . GLY A 1 90 ? 17.951 3.399 -23.673 1.00 70.19 90 GLY A CA 1
ATOM 623 C C . GLY A 1 90 ? 19.195 4.131 -23.159 1.00 70.19 90 GLY A C 1
ATOM 624 O O . GLY A 1 90 ? 20.024 3.542 -22.462 1.00 70.19 90 GLY A O 1
ATOM 625 N N . PRO A 1 91 ? 19.326 5.434 -23.466 1.00 74.06 91 PRO A N 1
ATOM 626 C CA . PRO A 1 91 ? 20.356 6.273 -22.867 1.00 74.06 91 PRO A CA 1
ATOM 627 C C . PRO A 1 91 ? 20.220 6.242 -21.342 1.00 74.06 91 PRO A C 1
ATOM 629 O O . PRO A 1 91 ? 19.127 6.423 -20.803 1.00 74.06 91 PRO A O 1
ATOM 632 N N . THR A 1 92 ? 21.330 6.005 -20.642 1.00 71.50 92 THR A N 1
ATOM 633 C CA . THR A 1 92 ? 21.349 6.032 -19.179 1.00 71.50 92 THR A CA 1
ATOM 634 C C . THR A 1 92 ? 20.985 7.442 -18.711 1.00 71.50 92 THR A C 1
ATOM 636 O O . THR A 1 92 ? 21.707 8.383 -19.061 1.00 71.50 92 THR A O 1
ATOM 639 N N . PRO A 1 93 ? 19.893 7.621 -17.948 1.00 73.00 93 PRO A N 1
ATOM 640 C CA . PRO A 1 93 ? 19.508 8.935 -17.455 1.00 73.00 93 PRO A CA 1
ATOM 641 C C . PRO A 1 93 ? 20.603 9.497 -16.546 1.00 73.00 93 PRO A C 1
ATOM 643 O O . PRO A 1 93 ? 21.300 8.750 -15.850 1.00 73.00 93 PRO A O 1
ATOM 646 N N . GLN A 1 94 ? 20.762 10.822 -16.538 1.00 80.38 94 GLN A N 1
ATOM 647 C CA . GLN A 1 94 ? 21.693 11.463 -15.612 1.00 80.38 94 GLN A CA 1
ATOM 648 C C . GLN A 1 94 ? 21.226 11.263 -14.165 1.00 80.38 94 GLN A C 1
ATOM 650 O O . GLN A 1 94 ? 20.028 11.218 -13.879 1.00 80.38 94 GLN A O 1
ATOM 655 N N . LEU A 1 95 ? 22.180 11.173 -13.232 1.00 80.56 95 LEU A N 1
ATOM 656 C CA . LEU A 1 95 ? 21.898 10.884 -11.821 1.00 80.56 95 LEU A CA 1
ATOM 657 C C . LEU A 1 95 ? 20.904 11.884 -11.197 1.00 80.56 95 LEU A C 1
ATOM 659 O O . LEU A 1 95 ? 20.077 11.492 -10.378 1.00 80.56 95 LEU A O 1
ATOM 663 N N . SER A 1 96 ? 20.950 13.152 -11.614 1.00 81.12 96 SER A N 1
ATOM 664 C CA . SER A 1 96 ? 20.035 14.213 -11.174 1.00 81.12 96 SER A CA 1
ATOM 665 C C . SER A 1 96 ? 18.589 13.985 -11.628 1.00 81.12 96 SER A C 1
ATOM 667 O O . SER A 1 96 ? 17.665 14.145 -10.830 1.00 81.12 96 SER A O 1
ATOM 669 N N . GLU A 1 97 ? 18.379 13.570 -12.879 1.00 80.38 97 GLU A N 1
ATOM 670 C CA . GLU A 1 97 ? 17.048 13.257 -13.415 1.00 80.38 97 GLU A CA 1
ATOM 671 C C . GLU A 1 97 ? 16.472 12.001 -12.766 1.00 80.38 97 GLU A C 1
ATOM 673 O O . GLU A 1 97 ? 15.296 11.967 -12.400 1.00 80.38 97 GLU A O 1
ATOM 678 N N . LEU A 1 98 ? 17.321 10.993 -12.548 1.00 80.06 98 LEU A N 1
ATOM 679 C CA . LEU A 1 98 ? 16.923 9.769 -11.866 1.00 80.06 98 LEU A CA 1
ATOM 680 C C . LEU A 1 98 ? 16.505 10.053 -10.416 1.00 80.06 98 LEU A C 1
ATOM 682 O O . LEU A 1 98 ? 15.467 9.568 -9.970 1.00 80.06 98 LEU A O 1
ATOM 686 N N . GLN A 1 99 ? 17.267 10.877 -9.689 1.00 82.75 99 GLN A N 1
ATOM 687 C CA . GLN A 1 99 ? 16.906 11.293 -8.332 1.00 82.75 99 GLN A CA 1
ATOM 688 C C . GLN A 1 99 ? 15.581 12.059 -8.303 1.00 82.75 99 GLN A C 1
ATOM 690 O O . GLN A 1 99 ? 14.727 11.756 -7.469 1.00 82.75 99 GLN A O 1
ATOM 695 N N . ALA A 1 100 ? 15.376 13.007 -9.222 1.00 82.31 100 ALA A N 1
ATOM 696 C CA . ALA A 1 100 ? 14.129 13.763 -9.304 1.00 82.31 100 ALA A CA 1
ATOM 697 C C . ALA A 1 100 ? 12.925 12.847 -9.584 1.00 82.31 100 ALA A C 1
ATOM 699 O O . ALA A 1 100 ? 11.911 12.937 -8.889 1.00 82.31 100 ALA A O 1
ATOM 700 N N . ALA A 1 101 ? 13.052 11.916 -10.534 1.00 81.12 101 ALA A N 1
ATOM 701 C CA . ALA A 1 101 ? 12.001 10.955 -10.857 1.00 81.12 101 ALA A CA 1
ATOM 702 C C . ALA A 1 101 ? 11.670 10.043 -9.666 1.00 81.12 101 ALA A C 1
ATOM 704 O O . ALA A 1 101 ? 10.499 9.869 -9.327 1.00 81.12 101 ALA A O 1
ATOM 705 N N . VAL A 1 102 ? 12.690 9.516 -8.979 1.00 82.44 102 VAL A N 1
ATOM 706 C CA . VAL A 1 102 ? 12.504 8.671 -7.789 1.00 82.44 102 VAL A CA 1
ATOM 707 C C . VAL A 1 102 ? 11.788 9.437 -6.679 1.00 82.44 102 VAL A C 1
ATOM 709 O O . VAL A 1 102 ? 10.862 8.896 -6.076 1.00 82.44 102 VAL A O 1
ATOM 712 N N . VAL A 1 103 ? 12.159 10.696 -6.429 1.00 85.19 103 VAL A N 1
ATOM 713 C CA . VAL A 1 103 ? 11.500 11.534 -5.414 1.00 85.19 103 VAL A CA 1
ATOM 714 C C . VAL A 1 103 ? 10.031 11.770 -5.765 1.00 85.19 103 VAL A C 1
ATOM 716 O O . VAL A 1 103 ? 9.170 11.602 -4.901 1.00 85.19 103 VAL A O 1
ATOM 719 N N . VAL A 1 104 ? 9.725 12.109 -7.021 1.00 85.62 104 VAL A N 1
ATOM 720 C CA . VAL A 1 104 ? 8.342 12.335 -7.472 1.00 85.62 104 VAL A CA 1
ATOM 721 C C . VAL A 1 104 ? 7.506 11.064 -7.325 1.00 85.62 104 VAL A C 1
ATOM 723 O O . VAL A 1 104 ? 6.415 11.117 -6.759 1.00 85.62 104 VAL A O 1
ATOM 726 N N . ILE A 1 105 ? 8.029 9.913 -7.758 1.00 84.44 105 ILE A N 1
ATOM 727 C CA . ILE A 1 105 ? 7.345 8.617 -7.637 1.00 84.44 105 ILE A CA 1
ATOM 728 C C . ILE A 1 105 ? 7.109 8.265 -6.164 1.00 84.44 105 ILE A C 1
ATOM 730 O O . ILE A 1 105 ? 6.006 7.854 -5.797 1.00 84.44 105 ILE A O 1
ATOM 734 N N . LEU A 1 106 ? 8.112 8.466 -5.304 1.00 85.06 106 LEU A N 1
ATOM 735 C CA . LEU A 1 106 ? 8.000 8.195 -3.873 1.00 85.06 106 LEU A CA 1
ATOM 736 C C . LEU A 1 106 ? 6.912 9.061 -3.227 1.00 85.06 106 LEU A C 1
ATOM 738 O O . LEU A 1 106 ? 6.090 8.542 -2.473 1.00 85.06 106 LEU A O 1
ATOM 742 N N . MET A 1 107 ? 6.876 10.359 -3.542 1.00 85.62 107 MET A N 1
ATOM 743 C CA . MET A 1 107 ? 5.840 11.269 -3.044 1.00 85.62 107 MET A CA 1
ATOM 744 C C . MET A 1 107 ? 4.453 10.856 -3.536 1.00 85.62 107 MET A C 1
ATOM 746 O O . MET A 1 107 ? 3.523 10.781 -2.735 1.00 85.62 107 MET A O 1
ATOM 750 N N . MET A 1 108 ? 4.316 10.526 -4.821 1.00 85.56 108 MET A N 1
ATOM 751 C CA . MET A 1 108 ? 3.046 10.098 -5.411 1.00 85.56 108 MET A CA 1
ATOM 752 C C . MET A 1 108 ? 2.506 8.832 -4.728 1.00 85.56 108 MET A C 1
ATOM 754 O O . MET A 1 108 ? 1.339 8.791 -4.340 1.00 85.56 108 MET A O 1
ATOM 758 N N . ASN A 1 109 ? 3.360 7.825 -4.515 1.00 86.12 109 ASN A N 1
ATOM 759 C CA . ASN A 1 109 ? 2.986 6.564 -3.869 1.00 86.12 109 ASN A CA 1
ATOM 760 C C . ASN A 1 109 ? 2.680 6.750 -2.375 1.00 86.12 109 ASN A C 1
ATOM 762 O O . ASN A 1 109 ? 1.744 6.144 -1.852 1.00 86.12 109 ASN A O 1
ATOM 766 N N . LEU A 1 110 ? 3.433 7.614 -1.689 1.00 85.75 110 LEU A N 1
ATOM 767 C CA . LEU A 1 110 ? 3.202 7.944 -0.283 1.00 85.75 110 LEU A CA 1
ATOM 768 C C . LEU A 1 110 ? 1.849 8.638 -0.095 1.00 85.75 110 LEU A C 1
ATOM 770 O O . LEU A 1 110 ? 1.076 8.257 0.787 1.00 85.75 110 LEU A O 1
ATOM 774 N N . ILE A 1 111 ? 1.539 9.611 -0.953 1.00 88.94 111 ILE A N 1
ATOM 775 C CA . ILE A 1 111 ? 0.255 10.315 -0.950 1.00 88.94 111 ILE A CA 1
ATOM 776 C C . ILE A 1 111 ? -0.876 9.342 -1.306 1.00 88.94 111 ILE A C 1
ATOM 778 O O . ILE A 1 111 ? -1.870 9.286 -0.587 1.00 88.94 111 ILE A O 1
ATOM 782 N N . ALA A 1 112 ? -0.722 8.524 -2.351 1.00 87.06 112 ALA A N 1
ATOM 783 C CA . ALA A 1 112 ? -1.737 7.556 -2.768 1.00 87.06 112 ALA A CA 1
ATOM 784 C C . ALA A 1 112 ? -2.062 6.532 -1.667 1.00 87.06 112 ALA A C 1
ATOM 786 O O . ALA A 1 112 ? -3.236 6.302 -1.366 1.00 87.06 112 ALA A O 1
ATOM 787 N N . GLY A 1 113 ? -1.041 5.968 -1.015 1.00 84.19 113 GLY A N 1
ATOM 788 C CA . GLY A 1 113 ? -1.225 5.037 0.100 1.00 84.19 113 GLY A CA 1
ATOM 789 C C . GLY A 1 113 ? -1.876 5.685 1.322 1.00 84.19 113 GLY A C 1
ATOM 790 O O . GLY A 1 113 ? -2.775 5.096 1.929 1.00 84.19 113 GLY A O 1
ATOM 791 N N . ALA A 1 114 ? -1.496 6.922 1.655 1.00 86.19 114 ALA A N 1
ATOM 792 C CA . ALA A 1 114 ? -2.137 7.677 2.729 1.00 86.19 114 ALA A CA 1
ATOM 793 C C . ALA A 1 114 ? -3.615 7.971 2.419 1.00 86.19 114 ALA A C 1
ATOM 795 O O . ALA A 1 114 ? -4.473 7.741 3.271 1.00 86.19 114 ALA A O 1
ATOM 796 N N . ILE A 1 115 ? -3.929 8.425 1.199 1.00 88.88 115 ILE A 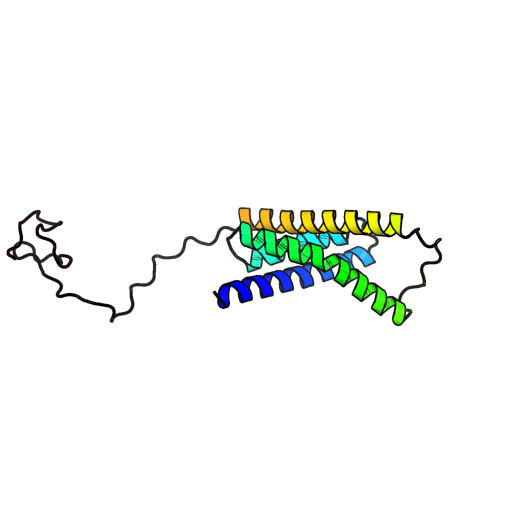N 1
ATOM 797 C CA . ILE A 1 115 ? -5.303 8.720 0.769 1.00 88.88 115 ILE A CA 1
ATOM 798 C C . ILE A 1 115 ? -6.161 7.454 0.819 1.00 88.88 115 ILE A C 1
ATOM 800 O O . ILE A 1 115 ? -7.236 7.484 1.417 1.00 88.88 115 ILE A O 1
ATOM 804 N N . GLY A 1 116 ? -5.685 6.341 0.250 1.00 83.62 116 GLY A N 1
ATOM 805 C CA . GLY A 1 116 ? -6.410 5.067 0.276 1.00 83.62 116 GLY A CA 1
ATOM 806 C C . GLY A 1 116 ? -6.740 4.641 1.704 1.00 83.62 116 GLY A C 1
ATOM 807 O O . GLY A 1 116 ? -7.887 4.321 2.021 1.00 83.62 116 GLY A O 1
ATOM 808 N N . ALA A 1 117 ? -5.768 4.750 2.609 1.00 84.25 117 ALA A N 1
ATOM 809 C CA . ALA A 1 117 ? -5.992 4.394 3.998 1.00 84.25 117 ALA A CA 1
ATOM 810 C C . ALA A 1 117 ? -6.970 5.332 4.727 1.00 84.25 117 ALA A C 1
ATOM 812 O O . ALA A 1 117 ? -7.808 4.872 5.507 1.00 84.25 117 ALA A O 1
ATOM 813 N N . VAL A 1 118 ? -6.899 6.640 4.470 1.00 85.25 118 VAL A N 1
ATOM 814 C CA . VAL A 1 118 ? -7.810 7.624 5.072 1.00 85.25 118 VAL A CA 1
ATOM 815 C C . VAL A 1 118 ? -9.242 7.419 4.585 1.00 85.25 118 VAL A C 1
ATOM 817 O O . VAL A 1 118 ? -10.150 7.402 5.414 1.00 85.25 118 VAL A O 1
ATOM 820 N N . ILE A 1 119 ? -9.449 7.218 3.279 1.00 86.81 119 ILE A N 1
ATOM 821 C CA . ILE A 1 119 ? -10.783 7.013 2.696 1.00 86.81 119 ILE A CA 1
ATOM 822 C C . ILE A 1 119 ? -11.456 5.805 3.342 1.00 86.81 119 ILE A C 1
ATOM 824 O O . ILE A 1 119 ? -12.556 5.933 3.880 1.00 86.81 119 ILE A O 1
ATOM 828 N N . LEU A 1 120 ? -10.794 4.645 3.355 1.00 82.62 120 LEU A N 1
ATOM 829 C CA . LEU A 1 120 ? -11.421 3.461 3.934 1.00 82.62 120 LEU A CA 1
ATOM 830 C C . LEU A 1 120 ? -11.584 3.585 5.444 1.00 82.62 120 LEU A C 1
ATOM 832 O O . LEU A 1 120 ? -12.606 3.172 5.973 1.00 82.62 120 LEU A O 1
ATOM 836 N N . SER A 1 121 ? -10.636 4.202 6.146 1.00 81.19 121 SER A N 1
ATOM 837 C CA . SER A 1 121 ? -10.779 4.420 7.586 1.00 81.19 121 SER A CA 1
ATOM 838 C C . SER A 1 121 ? -11.904 5.397 7.943 1.00 81.19 121 SER A C 1
ATOM 840 O O . SER A 1 121 ? -12.395 5.342 9.070 1.00 81.19 121 SER A O 1
ATOM 842 N N . ALA A 1 122 ? -12.285 6.296 7.031 1.00 81.81 122 ALA A N 1
ATOM 843 C CA . ALA A 1 122 ? -13.422 7.194 7.201 1.00 81.81 122 ALA A CA 1
ATOM 844 C C . ALA A 1 122 ? -14.761 6.488 6.936 1.00 81.81 122 ALA A C 1
ATOM 846 O O . ALA A 1 122 ? -15.742 6.799 7.600 1.00 81.81 122 ALA A O 1
ATOM 847 N N . VAL A 1 123 ? -14.798 5.529 6.004 1.00 83.25 123 VAL A N 1
ATOM 848 C CA . VAL A 1 123 ? -16.012 4.763 5.664 1.00 83.25 123 VAL A CA 1
ATOM 849 C C . VAL A 1 123 ? -16.234 3.589 6.626 1.00 83.25 123 VAL A C 1
ATOM 851 O O . VAL A 1 123 ? -17.365 3.277 6.995 1.00 83.25 123 VAL A O 1
ATOM 854 N N . HIS A 1 124 ? -15.155 2.942 7.065 1.00 73.25 124 HIS A N 1
ATOM 855 C CA . HIS A 1 124 ? -15.187 1.736 7.889 1.00 73.25 124 HIS A CA 1
ATOM 856 C C . HIS A 1 124 ? -15.087 2.097 9.373 1.00 73.25 124 HIS A C 1
ATOM 858 O O . HIS A 1 124 ? -14.021 2.052 9.993 1.00 73.25 124 HIS A O 1
ATOM 864 N N . HIS A 1 125 ? -16.214 2.502 9.957 1.00 63.56 125 HIS A N 1
ATOM 865 C CA . HIS A 1 125 ? -16.294 2.743 11.395 1.00 63.56 125 HIS A CA 1
ATOM 866 C C . HIS A 1 125 ? -16.310 1.422 12.177 1.00 63.56 125 HIS A C 1
ATOM 868 O O . HIS A 1 125 ? -16.973 0.467 11.761 1.00 63.56 125 HIS A O 1
ATOM 874 N N . PRO A 1 126 ? -15.619 1.344 13.332 1.00 60.09 126 PRO A N 1
ATOM 875 C CA . PRO A 1 126 ? -15.734 0.178 14.189 1.00 60.09 126 PRO A CA 1
ATOM 876 C C . PRO A 1 126 ? -17.191 0.044 14.657 1.00 60.09 126 PRO A C 1
ATOM 878 O O . PRO A 1 126 ? -17.822 1.062 14.975 1.00 60.09 126 PRO A O 1
ATOM 881 N N . PRO A 1 127 ? -17.744 -1.182 14.724 1.00 58.22 127 PRO A N 1
ATOM 882 C CA . PRO A 1 127 ? -19.040 -1.382 15.352 1.00 58.22 127 PRO A CA 1
ATOM 883 C C . PRO A 1 127 ? -18.964 -0.815 16.771 1.00 58.22 127 PRO A C 1
ATOM 885 O O . PRO A 1 127 ? -17.994 -1.079 17.488 1.00 58.22 127 PRO A O 1
ATOM 888 N N . LYS A 1 128 ? -19.954 0.003 17.163 1.00 56.59 128 LYS A N 1
ATOM 889 C CA . LYS A 1 128 ? -20.084 0.493 18.543 1.00 56.59 128 LYS A CA 1
ATOM 890 C C . LYS A 1 128 ? -19.954 -0.720 19.455 1.00 56.59 128 LYS A C 1
ATOM 892 O O . LYS A 1 128 ? -20.790 -1.619 19.402 1.00 56.59 128 LYS A O 1
ATOM 897 N N . SER A 1 129 ? -18.867 -0.756 20.221 1.00 55.62 129 SER A N 1
ATOM 898 C CA . SER A 1 129 ? -18.586 -1.822 21.167 1.00 55.62 129 SER A CA 1
ATOM 899 C C . SER A 1 129 ? -19.824 -2.047 22.021 1.00 55.62 129 SER A C 1
ATOM 901 O O . SER A 1 129 ? -20.384 -1.092 22.568 1.00 55.62 129 SER A O 1
ATOM 903 N N . LEU A 1 130 ? -20.223 -3.311 22.137 1.00 61.09 130 LEU A N 1
ATOM 904 C CA . LEU A 1 130 ? -21.097 -3.774 23.205 1.00 61.09 130 LEU A CA 1
ATOM 905 C C . LEU A 1 130 ? -20.631 -3.177 24.549 1.00 61.09 130 LEU A C 1
ATOM 907 O O . LEU A 1 130 ? -19.434 -2.892 24.697 1.00 61.09 130 LEU A O 1
ATOM 911 N N . PRO A 1 131 ? -21.557 -2.950 25.503 1.00 64.12 131 PRO A N 1
ATOM 912 C CA . PRO A 1 131 ? -21.221 -2.401 26.811 1.00 64.12 131 PRO A CA 1
ATOM 913 C C . PRO A 1 131 ? -20.007 -3.134 27.401 1.00 64.12 131 PRO A C 1
ATOM 915 O O . PRO A 1 131 ? -19.865 -4.341 27.177 1.00 64.12 131 PRO A O 1
ATOM 918 N N . PRO A 1 132 ? -19.111 -2.409 28.098 1.00 63.38 132 PRO A N 1
ATOM 919 C CA . PRO A 1 132 ? -17.880 -2.977 28.626 1.00 63.38 132 PRO A CA 1
ATOM 920 C C . PRO A 1 132 ? -18.190 -4.268 29.394 1.00 63.38 132 PRO A C 1
ATOM 922 O O . PRO A 1 132 ? -19.183 -4.300 30.130 1.00 63.38 132 PRO A O 1
ATOM 925 N N . PRO A 1 133 ? -17.387 -5.335 29.213 1.00 61.88 133 PRO A N 1
ATOM 926 C CA . PRO A 1 133 ? -17.595 -6.574 29.941 1.00 61.88 133 PRO A CA 1
ATOM 927 C C . PRO A 1 133 ? -17.634 -6.262 31.444 1.00 61.88 133 PRO A C 1
ATOM 929 O O . PRO A 1 133 ? -16.825 -5.448 31.909 1.00 61.88 133 PRO A O 1
ATOM 932 N N . PRO A 1 134 ? -18.586 -6.849 32.194 1.00 61.81 134 PRO A N 1
ATOM 933 C CA . PRO A 1 134 ? -18.697 -6.621 33.625 1.00 61.81 134 PRO A CA 1
ATOM 934 C C . PRO A 1 134 ? -17.338 -6.876 34.294 1.00 61.81 134 PRO A C 1
ATOM 936 O O . PRO A 1 134 ? -16.627 -7.806 33.893 1.00 61.81 134 PRO A O 1
ATOM 939 N N . PRO A 1 135 ? -16.943 -6.032 35.266 1.00 60.97 135 PRO A N 1
ATOM 940 C CA . PRO A 1 135 ? -15.648 -6.138 35.917 1.00 60.97 135 PRO A CA 1
ATOM 941 C C . PRO A 1 135 ? -15.440 -7.554 36.483 1.00 60.97 135 PRO A C 1
ATOM 943 O O . PRO A 1 135 ? -16.402 -8.165 36.958 1.00 60.97 135 PRO A O 1
ATOM 946 N N . PRO A 1 136 ? -14.202 -8.085 36.433 1.00 61.16 136 PRO A N 1
ATOM 947 C CA . PRO A 1 136 ? -13.893 -9.410 36.949 1.00 61.16 136 PRO A CA 1
ATOM 948 C C . PRO A 1 136 ? -14.374 -9.545 38.403 1.00 61.16 136 PRO A C 1
ATOM 950 O O . PRO A 1 136 ? -14.131 -8.635 39.205 1.00 61.16 136 PRO A O 1
ATOM 953 N N . PRO A 1 137 ? -15.033 -10.659 38.775 1.00 57.75 137 PRO A N 1
ATOM 954 C CA . PRO A 1 137 ? -15.454 -10.895 40.149 1.00 57.75 137 PRO A CA 1
ATOM 955 C C . PRO A 1 137 ? -14.203 -11.049 41.021 1.00 57.75 137 PRO A C 1
ATOM 957 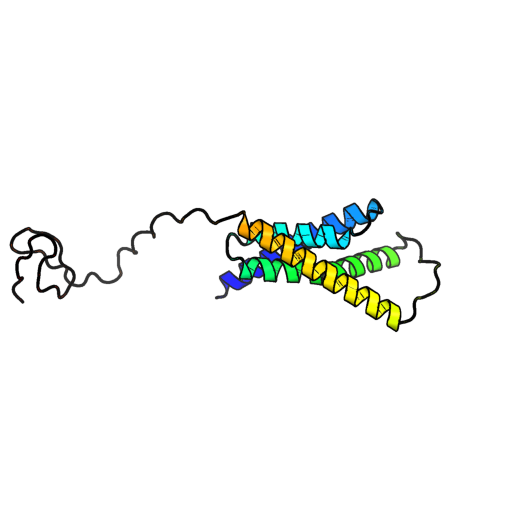O O . PRO A 1 137 ? -13.579 -12.105 41.052 1.00 57.75 137 PRO A O 1
ATOM 960 N N . GLY A 1 138 ? -13.792 -9.968 41.685 1.00 57.78 138 GLY A N 1
ATOM 961 C CA . GLY A 1 138 ? -12.634 -9.989 42.581 1.00 57.78 138 GLY A CA 1
ATOM 962 C C . GLY A 1 138 ? -11.963 -8.646 42.861 1.00 57.78 138 GLY A C 1
ATOM 963 O O . GLY A 1 138 ? -11.228 -8.546 43.839 1.00 57.78 138 GLY A O 1
ATOM 964 N N . SER A 1 139 ? -12.208 -7.588 42.081 1.00 52.03 139 SER A N 1
ATOM 965 C CA . SER A 1 139 ? -11.590 -6.282 42.355 1.00 52.03 139 SER A CA 1
ATOM 966 C C . SER A 1 139 ? -12.482 -5.403 43.241 1.00 52.03 139 SER A C 1
ATOM 968 O O . SER A 1 139 ? -13.299 -4.631 42.747 1.00 52.03 139 SER A O 1
ATOM 970 N N . ALA A 1 140 ? -12.268 -5.529 44.554 1.00 50.53 140 ALA A N 1
ATOM 971 C CA . ALA A 1 140 ? -12.615 -4.564 45.601 1.00 50.53 140 ALA A CA 1
ATOM 972 C C . ALA A 1 140 ? -14.112 -4.248 45.799 1.00 50.53 140 ALA A C 1
ATOM 974 O O . ALA A 1 140 ? -14.565 -3.117 45.630 1.00 50.53 140 ALA A O 1
ATOM 975 N N . ALA A 1 141 ? -14.859 -5.231 46.306 1.00 47.31 141 ALA A N 1
ATOM 976 C CA . ALA A 1 141 ? -16.014 -4.936 47.147 1.00 47.31 141 ALA A CA 1
ATOM 977 C C . ALA A 1 141 ? -15.510 -4.358 48.484 1.00 47.31 141 ALA A C 1
ATOM 979 O O . ALA A 1 141 ? -15.253 -5.091 49.439 1.00 47.31 141 ALA A O 1
ATOM 980 N N . GLY A 1 142 ? -15.358 -3.033 48.564 1.00 54.72 142 GLY A N 1
ATOM 981 C CA . GLY A 1 142 ? -15.526 -2.357 49.854 1.00 54.72 142 GLY A CA 1
ATOM 982 C C . GLY A 1 142 ? -16.903 -2.732 50.430 1.00 54.72 142 GLY A C 1
ATOM 983 O O . GLY A 1 142 ? -17.785 -3.093 49.647 1.00 54.72 142 GLY A O 1
ATOM 984 N N . PRO A 1 143 ? -17.114 -2.706 51.759 1.00 58.25 143 PRO A N 1
ATOM 985 C CA . PRO A 1 143 ? -18.370 -3.148 52.360 1.00 58.25 143 PRO A CA 1
ATOM 986 C C . PRO A 1 143 ? -19.535 -2.382 51.730 1.00 58.25 143 PRO A C 1
ATOM 988 O O . PRO A 1 143 ? -19.715 -1.186 51.964 1.00 58.25 143 PRO A O 1
ATOM 991 N N . VAL A 1 144 ? -20.289 -3.075 50.877 1.00 62.66 144 VAL A N 1
ATOM 992 C CA . VAL A 1 144 ? -21.454 -2.517 50.200 1.00 62.66 144 VAL A CA 1
ATOM 993 C C . VAL A 1 144 ? -22.497 -2.301 51.284 1.00 62.66 144 VAL A C 1
ATOM 995 O O . VAL A 1 144 ? -23.003 -3.258 51.870 1.00 62.66 144 VAL A O 1
ATOM 998 N N . ARG A 1 145 ? -22.764 -1.037 51.616 1.00 68.69 145 ARG A N 1
ATOM 999 C CA . ARG A 1 145 ? -23.802 -0.685 52.583 1.00 68.69 145 ARG A CA 1
ATOM 1000 C C . ARG A 1 145 ? -25.143 -0.644 51.867 1.00 68.69 145 ARG A C 1
ATOM 1002 O O . ARG A 1 145 ? -25.247 -0.150 50.748 1.00 68.69 145 ARG A O 1
ATOM 1009 N N . TYR A 1 146 ? -26.171 -1.146 52.534 1.00 77.88 146 TYR A N 1
ATOM 1010 C CA . TYR A 1 146 ? -27.547 -1.063 52.063 1.00 77.88 146 TYR A CA 1
ATOM 1011 C C . TYR A 1 146 ? -28.266 0.073 52.782 1.00 77.88 146 TYR A C 1
ATOM 1013 O O . TYR A 1 146 ? -27.992 0.353 53.950 1.00 77.88 146 TYR A O 1
ATOM 1021 N N . CYS A 1 147 ? -29.186 0.732 52.085 1.00 80.81 147 CYS A N 1
ATOM 1022 C CA . CYS A 1 147 ? -30.023 1.759 52.683 1.00 80.81 147 CYS A CA 1
ATOM 1023 C C . CYS A 1 147 ? -30.911 1.151 53.776 1.00 80.81 147 CYS A C 1
ATOM 1025 O O . CYS A 1 147 ? -31.689 0.243 53.485 1.00 80.81 147 CYS A O 1
ATOM 1027 N N . VAL A 1 148 ? -30.892 1.707 54.991 1.00 79.25 148 VAL A N 1
ATOM 1028 C CA . VAL A 1 148 ? -31.755 1.232 56.097 1.00 79.25 148 VAL A CA 1
ATOM 1029 C C . VAL A 1 148 ? -33.254 1.483 55.870 1.00 79.25 148 VAL A C 1
ATOM 1031 O O . VAL A 1 148 ? -34.081 0.918 56.573 1.00 79.25 148 VAL A O 1
ATOM 1034 N N . GLN A 1 149 ? -33.612 2.340 54.908 1.00 78.75 149 GLN A N 1
ATOM 1035 C CA . GLN A 1 149 ? -35.001 2.719 54.616 1.00 78.75 149 GLN A CA 1
ATOM 1036 C C . GLN A 1 149 ? -35.582 1.985 53.400 1.00 78.75 149 GLN A C 1
ATOM 1038 O O . GLN A 1 149 ? -36.740 1.591 53.429 1.00 78.75 149 GLN A O 1
ATOM 1043 N N . CYS A 1 150 ? -34.807 1.808 52.323 1.00 81.88 150 CYS A N 1
ATOM 1044 C CA . CYS A 1 150 ? -35.311 1.236 51.065 1.00 81.88 150 CYS A CA 1
ATOM 1045 C C . CYS A 1 150 ? -34.560 -0.015 50.587 1.00 81.88 150 CYS A C 1
ATOM 1047 O O . CYS A 1 150 ? -34.924 -0.581 49.562 1.00 81.88 150 CYS A O 1
ATOM 1049 N N . GLY A 1 151 ? -33.495 -0.431 51.279 1.00 75.31 151 GLY A N 1
ATOM 1050 C CA . GLY A 1 151 ? -32.708 -1.612 50.914 1.00 75.31 151 GLY A CA 1
ATOM 1051 C C . GLY A 1 151 ? -31.842 -1.471 49.654 1.00 75.31 151 GLY A C 1
ATOM 1052 O O . GLY A 1 151 ? -31.186 -2.435 49.273 1.00 75.31 151 GLY A O 1
ATOM 1053 N N . ALA A 1 152 ? -31.794 -0.302 49.004 1.00 79.69 152 ALA A N 1
ATOM 1054 C CA . ALA A 1 152 ? -30.941 -0.083 47.832 1.00 79.69 152 ALA A CA 1
ATOM 1055 C C . ALA A 1 152 ? -29.443 -0.152 48.190 1.00 79.69 152 ALA A C 1
ATOM 1057 O O . ALA A 1 152 ? -29.050 0.269 49.280 1.00 79.69 152 ALA A O 1
ATOM 1058 N N . GLN A 1 153 ? -28.599 -0.641 47.272 1.00 79.56 153 GLN A N 1
ATOM 1059 C CA . GLN A 1 153 ? -27.139 -0.605 47.442 1.00 79.56 153 GLN A CA 1
ATOM 1060 C C . GLN A 1 153 ? -26.625 0.832 47.370 1.00 79.56 153 GLN A C 1
ATOM 1062 O O . GLN A 1 153 ? -26.932 1.564 46.428 1.00 79.56 153 GLN A O 1
ATOM 1067 N N . LEU A 1 154 ? -25.818 1.226 48.353 1.00 76.81 154 LEU A N 1
ATOM 1068 C CA . LEU A 1 154 ? -25.097 2.489 48.349 1.00 76.81 154 LEU A CA 1
ATOM 1069 C C . LEU A 1 154 ? -23.597 2.251 48.120 1.00 76.81 154 LEU A C 1
ATOM 1071 O O . LEU A 1 154 ? -23.019 1.326 48.701 1.00 76.81 154 LEU A O 1
ATOM 1075 N N . PRO A 1 155 ? -22.940 3.113 47.324 1.00 73.06 155 PRO A N 1
ATOM 1076 C CA . PRO A 1 155 ? -21.489 3.115 47.222 1.00 73.06 155 PRO A CA 1
ATOM 1077 C C . PRO A 1 155 ? -20.854 3.492 48.571 1.00 73.06 155 PRO A C 1
ATOM 1079 O O . PRO A 1 155 ? -21.417 4.256 49.362 1.00 73.06 155 PRO A O 1
ATOM 1082 N N . SER A 1 156 ? -19.669 2.945 48.846 1.00 67.31 156 SER A N 1
ATOM 1083 C CA . SER A 1 156 ? -18.942 3.164 50.101 1.00 67.31 156 SER A CA 1
ATOM 1084 C C . SER A 1 156 ? -18.688 4.658 50.343 1.00 67.31 156 SER A C 1
ATOM 1086 O O . SER A 1 156 ? -18.037 5.310 49.530 1.00 67.31 156 SER A O 1
ATOM 1088 N N . GLY A 1 157 ? -19.199 5.192 51.459 1.00 68.62 157 GLY A N 1
ATOM 1089 C CA . GLY A 1 157 ? -19.063 6.607 51.842 1.00 68.62 157 GLY A CA 1
ATOM 1090 C C . GLY A 1 157 ? -20.254 7.509 51.486 1.00 68.62 157 GLY A C 1
ATOM 1091 O O . GLY A 1 157 ? -20.231 8.696 51.810 1.00 68.62 157 GLY A O 1
ATOM 1092 N N . ALA A 1 158 ? -21.313 6.983 50.858 1.00 71.19 158 ALA A N 1
ATOM 1093 C CA . ALA A 1 158 ? -22.507 7.771 50.557 1.00 71.19 158 ALA A CA 1
ATOM 1094 C C . ALA A 1 158 ? -23.331 8.079 51.824 1.00 71.19 158 ALA A C 1
ATOM 1096 O O . ALA A 1 158 ? -23.916 7.190 52.441 1.00 71.19 158 ALA A O 1
ATOM 1097 N N . MET A 1 159 ? -23.410 9.364 52.190 1.00 75.19 159 MET A N 1
ATOM 1098 C CA . MET A 1 159 ? -24.215 9.855 53.322 1.00 75.19 159 MET A CA 1
ATOM 1099 C C . MET A 1 159 ? -25.712 9.998 52.999 1.00 75.19 159 MET A C 1
ATOM 1101 O O . MET A 1 159 ? -26.531 10.132 53.909 1.00 75.19 159 MET A O 1
ATOM 1105 N N . ILE A 1 160 ? -26.081 9.989 51.715 1.00 80.31 160 ILE A N 1
ATOM 1106 C CA . ILE A 1 160 ? -27.457 10.144 51.228 1.00 80.31 160 ILE A CA 1
ATOM 1107 C C . ILE A 1 160 ? -27.730 9.043 50.200 1.00 80.31 160 ILE A C 1
ATOM 1109 O O . ILE A 1 160 ? -26.908 8.789 49.319 1.00 80.31 160 ILE A O 1
ATOM 1113 N N . CYS A 1 161 ? -28.882 8.383 50.315 1.00 81.62 161 CYS A N 1
ATOM 1114 C CA . CYS A 1 161 ? -29.327 7.392 49.339 1.00 81.62 161 CYS A CA 1
ATOM 1115 C C . CYS A 1 161 ? -29.831 8.068 48.054 1.00 81.62 161 CYS A C 1
ATOM 1117 O O . CYS A 1 161 ? -30.716 8.914 48.114 1.00 81.62 161 CYS A O 1
ATOM 1119 N N . THR A 1 162 ? -29.352 7.637 46.886 1.00 81.31 162 THR A N 1
ATOM 1120 C CA . THR A 1 162 ? -29.791 8.149 45.571 1.00 81.31 162 THR A CA 1
ATOM 1121 C C . THR A 1 162 ? -31.197 7.696 45.159 1.00 81.31 162 THR A C 1
ATOM 1123 O O . THR A 1 162 ? -31.760 8.259 44.228 1.00 81.31 162 THR A O 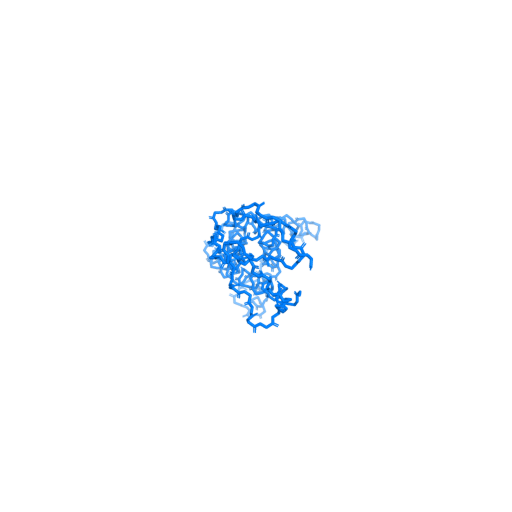1
ATOM 1126 N N . HIS A 1 163 ? -31.773 6.699 45.842 1.00 82.12 163 HIS A N 1
ATOM 1127 C CA . HIS A 1 163 ? -33.103 6.160 45.533 1.00 82.12 163 HIS A CA 1
ATOM 1128 C C . HIS A 1 163 ? -34.228 6.770 46.373 1.00 82.12 163 HIS A C 1
ATOM 1130 O O . HIS A 1 163 ? -35.301 7.038 45.846 1.00 82.12 163 HIS A O 1
ATOM 1136 N N . CYS A 1 164 ? -34.012 6.973 47.676 1.00 84.12 164 CYS A N 1
ATOM 1137 C CA . CYS A 1 164 ? -35.045 7.488 48.585 1.00 84.12 164 CYS A CA 1
ATOM 1138 C C . CYS A 1 164 ? -34.676 8.816 49.254 1.00 84.12 164 CYS A C 1
ATOM 1140 O O . CYS A 1 164 ? -35.434 9.304 50.087 1.00 84.12 164 CYS A O 1
ATOM 1142 N N . ASN A 1 165 ? -33.509 9.389 48.937 1.00 82.31 165 ASN A N 1
ATOM 1143 C CA . ASN A 1 165 ? -32.978 10.608 49.555 1.00 82.31 165 ASN A CA 1
ATOM 1144 C C . ASN A 1 165 ? -32.829 10.557 51.089 1.00 82.31 165 ASN A C 1
ATOM 1146 O O . ASN A 1 165 ? -32.561 11.576 51.724 1.00 82.31 165 ASN A O 1
ATOM 1150 N N . ALA A 1 166 ? -32.943 9.375 51.704 1.00 82.50 166 ALA A N 1
ATOM 1151 C CA . ALA A 1 166 ? -32.764 9.214 53.138 1.00 82.50 166 ALA A CA 1
ATOM 1152 C C . ALA A 1 166 ? -31.282 9.294 53.530 1.00 82.50 166 ALA A C 1
ATOM 1154 O O . ALA A 1 166 ? -30.409 8.684 52.896 1.00 82.50 166 ALA A O 1
ATOM 1155 N N . ARG A 1 167 ? -31.009 10.008 54.625 1.00 81.69 167 ARG A N 1
ATOM 1156 C CA . ARG A 1 167 ? -29.674 10.130 55.220 1.00 81.69 167 ARG A CA 1
ATOM 1157 C C . ARG A 1 167 ? -29.281 8.817 55.897 1.00 81.69 167 ARG A C 1
ATOM 1159 O O . ARG A 1 167 ? -30.087 8.253 56.634 1.00 81.69 167 ARG A O 1
ATOM 1166 N N . GLN A 1 168 ? -28.072 8.324 55.641 1.00 80.50 168 GLN A N 1
ATOM 1167 C CA . GLN A 1 168 ? -27.580 7.098 56.274 1.00 80.50 168 GLN A CA 1
ATOM 1168 C C . GLN A 1 168 ? -26.797 7.414 57.558 1.00 80.50 168 GLN A C 1
ATOM 1170 O O . GLN A 1 168 ? -26.042 8.390 57.570 1.00 80.50 168 GLN A O 1
ATOM 1175 N N . PRO A 1 169 ? -26.953 6.613 58.627 1.00 70.75 169 PRO A N 1
ATOM 1176 C CA . PRO A 1 169 ? -26.082 6.697 59.795 1.00 70.75 169 PRO A CA 1
ATOM 1177 C C . PRO A 1 169 ? -24.641 6.313 59.412 1.00 70.75 169 PRO A C 1
ATOM 1179 O O . PRO A 1 169 ? -24.428 5.442 58.561 1.00 70.75 169 PRO A O 1
ATOM 1182 N N . GLN A 1 170 ? -23.659 7.006 60.001 1.00 59.34 170 GLN A N 1
ATOM 1183 C CA . GLN A 1 170 ? -22.231 6.708 59.821 1.00 59.34 170 GLN A CA 1
ATOM 1184 C C . GLN A 1 170 ? -21.862 5.351 60.417 1.00 59.34 170 GLN A C 1
ATOM 1186 O O . GLN A 1 170 ? -22.384 5.016 61.498 1.00 59.34 170 GLN A O 1
#

Secondary structure (DSSP, 8-state):
-HHHHHHHHHHHHHHHHHHHHHHHHHHHTT-TTHHHHHHHHHHHHHHHHH-S-HHHHHHHHHHHHHHHHHHHHHHHHHHHHTTSS----SPPPPHHHHHHHHHHHHHHHHHHHHHHHHHHHHH-PPP---SPPPPPTTS-----EEPTTT--EE-TT-SB-TTT-PBPP-

pLDDT: mean 75.65, std 9.18, range [47.31, 88.94]